Protein AF-A0A9P0LBW7-F1 (afdb_monomer)

Structure (mmCIF, N/CA/C/O backbone):
data_AF-A0A9P0LBW7-F1
#
_entry.id   AF-A0A9P0LBW7-F1
#
loop_
_atom_site.group_PDB
_atom_site.id
_atom_site.type_symbol
_atom_site.label_atom_id
_atom_site.label_alt_id
_atom_site.label_comp_id
_atom_site.label_asym_id
_atom_site.label_entity_id
_atom_site.label_seq_id
_atom_site.pdbx_PDB_ins_code
_atom_site.Cartn_x
_atom_site.Cartn_y
_atom_site.Cartn_z
_atom_site.occupancy
_atom_site.B_iso_or_equiv
_atom_site.auth_seq_id
_atom_site.auth_comp_id
_atom_site.auth_asym_id
_atom_site.auth_atom_id
_atom_site.pdbx_PDB_model_num
ATOM 1 N N . MET A 1 1 ? 25.270 7.767 -50.940 1.00 59.22 1 MET A N 1
ATOM 2 C CA . MET A 1 1 ? 26.263 7.190 -49.997 1.00 59.22 1 MET A CA 1
ATOM 3 C C . MET A 1 1 ? 26.416 7.987 -48.697 1.00 59.22 1 MET A C 1
ATOM 5 O O . MET A 1 1 ? 26.666 7.361 -47.677 1.00 59.22 1 MET A O 1
ATOM 9 N N . VAL A 1 2 ? 26.284 9.322 -48.698 1.00 67.56 2 VAL A N 1
ATOM 10 C CA . VAL A 1 2 ? 26.423 10.158 -47.483 1.00 67.56 2 VAL A CA 1
ATOM 11 C C . VAL A 1 2 ? 25.202 10.044 -46.556 1.00 67.56 2 VAL A C 1
ATOM 13 O O . VAL A 1 2 ? 25.380 9.802 -45.367 1.00 67.56 2 VAL A O 1
ATOM 16 N N . GLU A 1 3 ? 23.985 10.073 -47.113 1.00 75.69 3 GLU A N 1
ATOM 17 C CA . GLU A 1 3 ? 22.714 9.885 -46.386 1.00 75.69 3 GLU A CA 1
ATOM 18 C C . GLU A 1 3 ? 22.714 8.637 -45.490 1.00 75.69 3 GLU A C 1
ATOM 20 O O . GLU A 1 3 ? 22.408 8.694 -44.304 1.00 75.69 3 GLU A O 1
ATOM 25 N N . SER A 1 4 ? 23.148 7.500 -46.041 1.00 78.50 4 SER A N 1
ATOM 26 C CA . SER A 1 4 ? 23.165 6.218 -45.334 1.00 78.50 4 SER A CA 1
ATOM 27 C C . SER A 1 4 ? 24.102 6.233 -44.123 1.00 78.50 4 SER A C 1
ATOM 29 O O . SER A 1 4 ? 23.804 5.605 -43.113 1.00 78.50 4 SER A O 1
ATOM 31 N N . ARG A 1 5 ? 25.218 6.976 -44.183 1.00 84.00 5 ARG A N 1
ATOM 32 C CA . ARG A 1 5 ? 26.140 7.119 -43.043 1.00 84.00 5 ARG A CA 1
ATOM 33 C C . ARG A 1 5 ? 25.539 7.975 -41.932 1.00 84.00 5 ARG A C 1
ATOM 35 O O . ARG A 1 5 ? 25.771 7.678 -40.766 1.00 84.00 5 ARG A O 1
ATOM 42 N N . ILE A 1 6 ? 24.771 9.005 -42.287 1.00 88.38 6 ILE A N 1
ATOM 43 C CA . ILE A 1 6 ? 24.076 9.872 -41.325 1.00 88.38 6 ILE A CA 1
ATOM 44 C C . ILE A 1 6 ? 22.998 9.072 -40.589 1.00 88.38 6 ILE A C 1
ATOM 46 O O . ILE A 1 6 ? 22.937 9.114 -39.363 1.00 88.38 6 ILE A O 1
ATOM 50 N N . VAL A 1 7 ? 22.214 8.274 -41.318 1.00 90.44 7 VAL A N 1
ATOM 51 C CA . VAL A 1 7 ? 21.176 7.417 -40.726 1.00 90.44 7 VAL A CA 1
ATOM 52 C C . VAL A 1 7 ? 21.788 6.389 -39.775 1.00 90.44 7 VAL A C 1
ATOM 54 O O . VAL A 1 7 ? 21.368 6.306 -38.625 1.00 90.44 7 VAL A O 1
ATOM 57 N N . ILE A 1 8 ? 22.829 5.668 -40.204 1.00 92.06 8 ILE A N 1
ATOM 58 C CA . ILE A 1 8 ? 23.507 4.679 -39.350 1.00 92.06 8 ILE A CA 1
ATOM 59 C C . ILE A 1 8 ? 24.085 5.349 -38.101 1.00 92.06 8 ILE A C 1
ATOM 61 O O . ILE A 1 8 ? 23.921 4.835 -36.999 1.00 92.06 8 ILE A O 1
ATOM 65 N N . ARG A 1 9 ? 24.717 6.519 -38.250 1.00 93.44 9 ARG A N 1
ATOM 66 C CA . ARG A 1 9 ? 25.260 7.277 -37.118 1.00 93.44 9 ARG A CA 1
ATOM 67 C C . ARG A 1 9 ? 24.171 7.644 -36.110 1.00 93.44 9 ARG A C 1
ATOM 69 O O . ARG A 1 9 ? 24.380 7.454 -34.918 1.00 93.44 9 ARG A O 1
ATOM 76 N N . ASN A 1 10 ? 23.021 8.122 -36.576 1.00 91.69 10 ASN A N 1
ATOM 77 C CA . ASN A 1 10 ? 21.905 8.486 -35.702 1.00 91.69 10 ASN A CA 1
ATOM 78 C C . ASN A 1 10 ? 21.298 7.260 -35.011 1.00 91.69 10 ASN A C 1
ATOM 80 O O . ASN A 1 10 ? 20.998 7.321 -33.823 1.00 91.69 10 ASN A O 1
ATOM 84 N N . CYS A 1 11 ? 21.176 6.131 -35.713 1.00 92.69 11 CYS A N 1
ATOM 85 C CA . CYS A 1 11 ? 20.739 4.875 -35.106 1.00 92.69 11 CYS A CA 1
ATOM 86 C C . CYS A 1 11 ? 21.696 4.418 -34.002 1.00 92.69 11 CYS A C 1
ATOM 88 O O . CYS A 1 11 ? 21.237 4.032 -32.933 1.00 92.69 11 CYS A O 1
ATOM 90 N N . VAL A 1 12 ? 23.009 4.501 -34.239 1.00 95.44 12 VAL A N 1
ATOM 91 C CA . VAL A 1 12 ? 24.016 4.149 -33.230 1.00 95.44 12 VAL A CA 1
ATOM 92 C C . VAL A 1 12 ? 23.911 5.073 -32.021 1.00 95.44 12 VAL A C 1
ATOM 94 O O . VAL A 1 12 ? 23.857 4.563 -30.913 1.00 95.44 12 VAL A O 1
ATOM 97 N N . ILE A 1 13 ? 23.805 6.392 -32.221 1.00 95.12 13 ILE A N 1
ATOM 98 C CA . ILE A 1 13 ? 23.660 7.364 -31.121 1.00 95.12 13 ILE A CA 1
ATOM 99 C C . ILE A 1 13 ? 22.398 7.080 -30.294 1.00 95.12 13 ILE A C 1
ATOM 101 O O . ILE A 1 13 ? 22.455 7.045 -29.066 1.00 95.12 13 ILE A O 1
ATOM 105 N N . ASN A 1 14 ? 21.266 6.838 -30.954 1.00 93.62 14 ASN A N 1
ATOM 106 C CA . ASN A 1 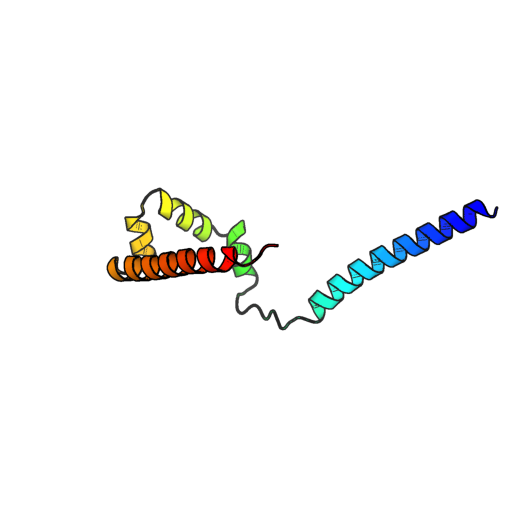14 ? 20.011 6.555 -30.262 1.00 93.62 14 ASN A CA 1
ATOM 107 C C . ASN A 1 14 ? 20.084 5.242 -29.478 1.00 93.62 14 ASN A C 1
ATOM 109 O O . ASN A 1 14 ? 19.686 5.207 -28.320 1.00 93.62 14 ASN A O 1
ATOM 113 N N . LEU A 1 15 ? 20.643 4.186 -30.076 1.00 93.88 15 LEU A N 1
ATOM 114 C CA . LEU A 1 15 ? 20.856 2.914 -29.384 1.00 93.88 15 LEU A CA 1
ATOM 115 C C . LEU A 1 15 ? 21.800 3.078 -28.193 1.00 93.88 15 LEU A C 1
ATOM 117 O O . LEU A 1 15 ? 21.511 2.554 -27.126 1.00 93.88 15 LEU A O 1
ATOM 121 N N . THR A 1 16 ? 22.894 3.830 -28.337 1.00 95.25 16 THR A N 1
ATOM 122 C CA . THR A 1 16 ? 23.808 4.074 -27.216 1.00 95.25 16 THR A CA 1
ATOM 123 C C . THR A 1 16 ? 23.146 4.853 -26.090 1.00 95.25 16 THR A C 1
ATOM 125 O O . THR A 1 16 ? 23.407 4.542 -24.938 1.00 95.25 16 THR A O 1
ATOM 128 N N . ASN A 1 17 ? 22.271 5.815 -26.395 1.00 94.31 17 ASN A N 1
ATOM 129 C CA . ASN A 1 17 ? 21.554 6.569 -25.366 1.00 94.31 17 ASN A CA 1
ATOM 130 C C . ASN A 1 17 ? 20.552 5.685 -24.615 1.00 94.31 17 ASN A C 1
ATOM 132 O O . ASN A 1 17 ? 20.539 5.712 -23.393 1.00 94.31 17 ASN A O 1
ATOM 136 N N . ILE A 1 18 ? 19.783 4.858 -25.335 1.00 95.56 18 ILE A N 1
ATOM 137 C CA . ILE A 1 18 ? 18.843 3.902 -24.725 1.00 95.56 18 ILE A CA 1
ATOM 138 C C . ILE A 1 18 ? 19.593 2.916 -23.820 1.00 95.56 18 ILE A C 1
ATOM 140 O O . ILE A 1 18 ? 19.171 2.644 -22.704 1.00 95.56 18 ILE A O 1
ATOM 144 N N . LEU A 1 19 ? 20.735 2.400 -24.282 1.00 94.19 19 LEU A N 1
ATOM 145 C CA . LEU A 1 19 ? 21.553 1.479 -23.491 1.00 94.19 19 LEU A CA 1
ATOM 146 C C . LEU A 1 19 ? 22.208 2.155 -22.279 1.00 94.19 19 LEU A C 1
ATOM 148 O O . LEU A 1 19 ? 22.422 1.493 -21.270 1.00 94.19 19 LEU A O 1
ATOM 152 N N . LEU A 1 20 ? 22.559 3.440 -22.380 1.00 94.81 20 LEU A N 1
ATOM 153 C CA . LEU A 1 20 ? 23.105 4.206 -21.259 1.00 94.81 20 LEU A CA 1
ATOM 154 C C . LEU A 1 20 ? 22.051 4.455 -20.178 1.00 94.81 20 LEU A C 1
ATOM 156 O O . LEU A 1 20 ? 22.380 4.322 -19.007 1.00 94.81 20 LEU A O 1
ATOM 160 N N . GLU A 1 21 ? 20.816 4.768 -20.570 1.00 93.31 21 GLU A N 1
ATOM 161 C CA . GLU A 1 21 ? 19.690 4.969 -19.649 1.00 93.31 21 GLU A CA 1
ATOM 162 C C . GLU A 1 21 ? 19.367 3.678 -18.881 1.00 93.31 21 GLU A C 1
ATOM 164 O O . GLU A 1 21 ? 19.330 3.682 -17.654 1.00 93.31 21 GLU A O 1
ATOM 169 N N . GLU A 1 22 ? 19.274 2.549 -19.588 1.00 91.56 22 GLU A N 1
ATOM 170 C CA . GLU A 1 22 ? 19.060 1.232 -18.971 1.00 91.56 22 GLU A CA 1
ATOM 171 C C . GLU A 1 22 ? 20.206 0.849 -18.015 1.00 91.56 22 GLU A C 1
ATOM 173 O O . GLU A 1 22 ? 19.991 0.302 -16.934 1.00 91.56 22 GLU A O 1
ATOM 178 N N . LEU A 1 23 ? 21.455 1.141 -18.398 1.00 91.81 23 LEU A N 1
ATOM 179 C CA . LEU A 1 23 ? 22.617 0.842 -17.563 1.00 91.81 23 LEU A CA 1
ATOM 180 C C . LEU A 1 23 ? 22.652 1.710 -16.300 1.00 91.81 23 LEU A C 1
ATOM 182 O O . LEU A 1 23 ? 23.078 1.232 -15.249 1.00 91.81 23 LEU A O 1
ATOM 186 N N . GLU A 1 24 ? 22.230 2.971 -16.392 1.00 90.44 24 GLU A N 1
ATOM 187 C CA . GLU A 1 24 ? 22.143 3.873 -15.245 1.00 90.44 24 GLU A CA 1
ATOM 188 C C . GLU A 1 24 ? 21.112 3.370 -14.227 1.00 90.44 24 GLU A C 1
ATOM 190 O O . GLU A 1 24 ? 21.430 3.309 -13.039 1.00 90.44 24 GLU A O 1
ATOM 195 N N . GLU A 1 25 ? 19.951 2.892 -14.682 1.00 83.81 25 GLU A N 1
ATOM 196 C CA . GLU A 1 25 ? 18.916 2.306 -13.818 1.00 83.81 25 GLU A CA 1
ATOM 197 C C . GLU A 1 25 ? 19.426 1.059 -13.073 1.00 83.81 25 GLU A C 1
ATOM 199 O O . GLU A 1 25 ? 19.348 0.991 -11.843 1.00 83.81 25 GLU A O 1
ATOM 204 N N . VAL A 1 26 ? 20.058 0.116 -13.783 1.00 85.00 26 VAL A N 1
ATOM 205 C CA . VAL A 1 26 ? 20.636 -1.096 -13.169 1.00 85.00 26 VAL A CA 1
ATOM 206 C C . VAL A 1 26 ? 21.733 -0.745 -12.156 1.00 85.00 26 VAL A C 1
ATOM 208 O O . VAL A 1 26 ? 21.800 -1.325 -11.069 1.00 85.00 26 VAL A O 1
ATOM 211 N N . LEU A 1 27 ? 22.594 0.225 -12.475 1.00 84.44 27 LEU A N 1
ATOM 212 C CA . LEU A 1 27 ? 23.652 0.662 -11.562 1.00 84.44 27 LEU A CA 1
ATOM 213 C C . LEU A 1 27 ? 23.095 1.396 -10.337 1.00 84.44 27 LEU A C 1
ATOM 215 O O . LEU A 1 27 ? 23.664 1.263 -9.253 1.00 84.44 27 LEU A O 1
ATOM 219 N N . GLU A 1 28 ? 22.010 2.160 -10.466 1.00 79.06 28 GLU A N 1
ATOM 220 C CA . GLU A 1 28 ? 21.325 2.765 -9.319 1.00 79.06 28 GLU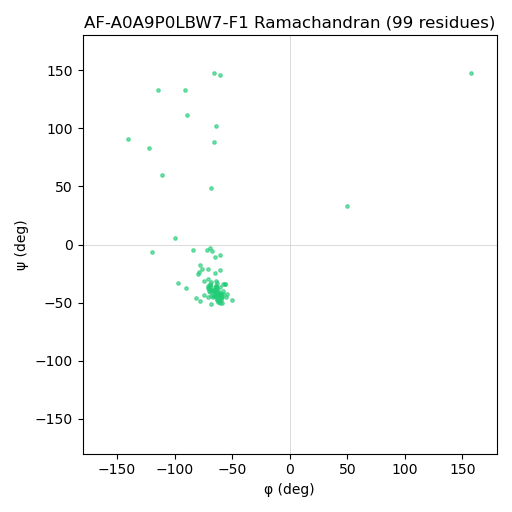 A CA 1
ATOM 221 C C . GLU A 1 28 ? 20.696 1.709 -8.400 1.00 79.06 28 GLU A C 1
ATOM 223 O O . GLU A 1 28 ? 20.797 1.831 -7.170 1.00 79.06 28 GLU A O 1
ATOM 228 N N . GLU A 1 29 ? 20.102 0.660 -8.973 1.00 70.62 29 GLU A N 1
ATOM 229 C CA . GLU A 1 29 ? 19.571 -0.484 -8.226 1.00 70.62 29 GLU A CA 1
ATOM 230 C C . GLU A 1 29 ? 20.673 -1.227 -7.456 1.00 70.62 29 GLU A C 1
ATOM 232 O O . GLU A 1 29 ? 20.510 -1.505 -6.262 1.00 70.62 29 GLU A O 1
ATOM 237 N N . GLU A 1 30 ? 21.822 -1.484 -8.088 1.00 70.00 30 GLU A N 1
ATOM 238 C CA . GLU A 1 30 ? 22.965 -2.142 -7.441 1.00 70.00 30 GLU A CA 1
ATOM 239 C C . G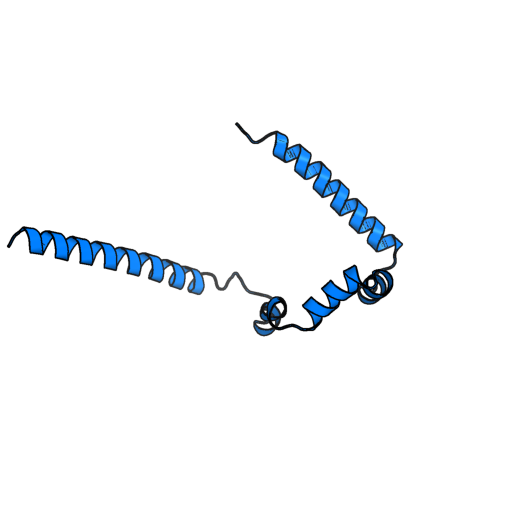LU A 1 30 ? 23.669 -1.252 -6.406 1.00 70.00 30 GLU A C 1
ATOM 241 O O . GLU A 1 30 ? 24.127 -1.735 -5.365 1.00 70.00 30 GLU A O 1
ATOM 246 N N . ARG A 1 31 ? 23.774 0.056 -6.672 1.00 69.06 31 ARG A N 1
ATOM 247 C CA . ARG A 1 31 ? 24.504 1.013 -5.824 1.00 69.06 31 ARG A CA 1
ATOM 248 C C . ARG A 1 31 ? 23.726 1.424 -4.580 1.00 69.06 31 ARG A C 1
ATOM 250 O O . A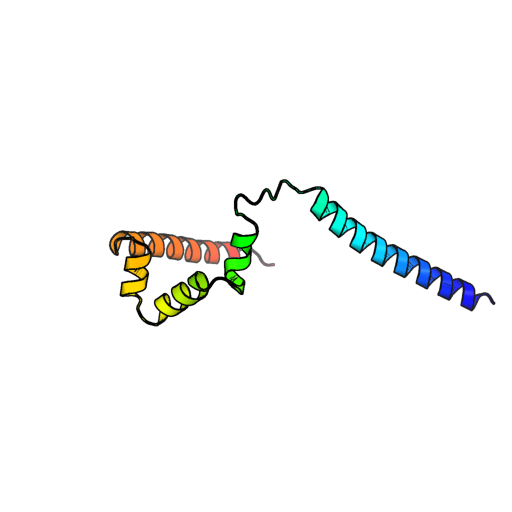RG A 1 31 ? 24.343 1.913 -3.631 1.00 69.06 31 ARG A O 1
ATOM 257 N N . ASN A 1 32 ? 22.409 1.216 -4.543 1.00 58.22 32 ASN A N 1
ATOM 258 C CA . ASN A 1 32 ? 21.578 1.545 -3.387 1.00 58.22 32 ASN A CA 1
ATOM 259 C C . ASN A 1 32 ? 21.008 0.313 -2.646 1.00 58.22 32 ASN A C 1
ATOM 261 O O . ASN A 1 32 ? 19.795 0.229 -2.423 1.00 58.22 32 ASN A O 1
ATOM 265 N N . PRO A 1 33 ? 21.859 -0.596 -2.122 1.00 55.94 33 PRO A N 1
ATOM 266 C CA . PRO A 1 33 ? 21.418 -1.645 -1.202 1.00 55.94 33 PRO A CA 1
ATOM 267 C C . PRO A 1 33 ? 20.994 -1.066 0.166 1.00 55.94 33 PRO A C 1
ATOM 269 O O . PRO A 1 33 ? 20.563 -1.796 1.063 1.00 55.94 33 PRO A O 1
ATOM 272 N N . GLU A 1 34 ? 21.133 0.254 0.354 1.00 53.12 34 GLU A N 1
ATOM 273 C CA . GLU A 1 34 ? 20.708 1.020 1.526 1.00 53.12 34 GLU A CA 1
ATOM 274 C C . GLU A 1 34 ? 19.230 1.437 1.506 1.00 53.12 34 GLU A C 1
ATOM 276 O O . GLU A 1 34 ? 18.706 1.798 2.563 1.00 53.12 34 GLU A O 1
ATOM 281 N N . LYS A 1 35 ? 18.477 1.167 0.425 1.00 51.28 35 LYS A N 1
ATOM 282 C CA . LYS A 1 35 ? 17.047 0.797 0.546 1.00 51.28 35 LYS A CA 1
ATOM 283 C C . LYS A 1 35 ? 16.927 -0.579 1.210 1.00 51.28 35 LYS A C 1
ATOM 285 O O . LYS A 1 35 ? 16.244 -1.470 0.720 1.00 51.28 35 LYS A O 1
ATOM 290 N N . ARG A 1 36 ? 17.631 -0.768 2.324 1.00 51.22 36 ARG A N 1
ATOM 291 C CA . ARG A 1 36 ? 17.760 -2.000 3.084 1.00 51.22 36 ARG A CA 1
ATOM 292 C C . ARG A 1 36 ? 16.378 -2.296 3.646 1.00 51.22 36 ARG A C 1
ATOM 294 O O . ARG A 1 36 ? 15.988 -1.796 4.702 1.00 51.22 36 ARG A O 1
ATOM 301 N N . VAL A 1 37 ? 15.583 -3.007 2.856 1.00 59.88 37 VAL A N 1
ATOM 302 C CA . VAL A 1 37 ? 14.201 -3.320 3.168 1.00 59.88 37 VAL A CA 1
ATOM 303 C C . VAL A 1 37 ? 14.253 -4.196 4.416 1.00 59.88 37 VAL A C 1
ATOM 305 O O . VAL A 1 37 ? 14.548 -5.383 4.356 1.00 59.88 37 VAL A O 1
ATOM 308 N N . TRP A 1 38 ? 13.966 -3.618 5.585 1.00 63.09 38 TRP A N 1
ATOM 309 C CA . TRP A 1 38 ? 13.773 -4.388 6.823 1.00 63.09 38 TRP A CA 1
ATOM 310 C C . TRP A 1 38 ? 12.601 -5.381 6.696 1.00 63.09 38 TRP A C 1
ATOM 312 O O . TRP A 1 38 ? 12.384 -6.229 7.560 1.00 63.09 38 TRP A O 1
ATOM 322 N N . CYS A 1 39 ? 11.831 -5.282 5.609 1.00 65.31 39 CYS A N 1
ATOM 323 C CA . CYS A 1 39 ? 10.829 -6.249 5.200 1.00 65.31 39 CYS A CA 1
ATOM 324 C C . CYS A 1 39 ? 11.430 -7.305 4.265 1.00 65.31 39 CYS A C 1
ATOM 326 O O . CYS A 1 39 ? 12.086 -7.004 3.276 1.00 65.31 39 CYS A O 1
ATOM 328 N N . ARG A 1 40 ? 11.123 -8.569 4.552 1.00 77.62 40 ARG A N 1
ATOM 329 C CA . ARG A 1 40 ? 11.456 -9.705 3.687 1.00 77.62 40 ARG A CA 1
ATOM 330 C C . ARG A 1 40 ? 10.789 -9.539 2.317 1.00 77.62 40 ARG A C 1
ATOM 332 O O . ARG A 1 40 ? 9.648 -9.089 2.254 1.00 77.62 40 ARG A O 1
ATOM 339 N N . GLU A 1 41 ? 11.436 -9.989 1.246 1.00 75.31 41 GLU A N 1
ATOM 340 C CA . GLU A 1 41 ? 10.919 -9.876 -0.131 1.00 75.31 41 GLU A CA 1
ATOM 341 C C . GLU A 1 41 ? 9.535 -10.507 -0.336 1.00 75.31 41 GLU A C 1
ATOM 343 O O . GLU A 1 41 ? 8.714 -10.013 -1.096 1.00 75.31 41 GLU A O 1
ATOM 348 N N . TRP A 1 42 ? 9.210 -11.601 0.355 1.00 77.25 42 TRP A N 1
ATOM 349 C CA . TRP A 1 42 ? 7.864 -12.177 0.251 1.00 77.25 42 TRP A CA 1
ATOM 350 C C . TRP A 1 42 ? 6.795 -11.311 0.928 1.00 77.25 42 TRP A C 1
ATOM 352 O O . TRP A 1 42 ? 5.618 -11.405 0.590 1.00 77.25 42 TRP A O 1
ATOM 362 N N . LEU A 1 43 ? 7.199 -10.446 1.861 1.00 75.62 43 LEU A N 1
ATOM 363 C CA . LEU A 1 43 ? 6.314 -9.533 2.570 1.00 75.62 43 LEU A CA 1
ATOM 364 C C . LEU A 1 43 ? 5.975 -8.298 1.724 1.00 75.62 43 LEU A C 1
ATOM 366 O O . LEU A 1 43 ? 4.911 -7.718 1.927 1.00 75.62 43 LEU A O 1
ATOM 370 N N . THR A 1 44 ? 6.824 -7.907 0.768 1.00 74.69 44 THR A N 1
ATOM 371 C CA . THR A 1 44 ? 6.505 -6.828 -0.186 1.00 74.69 44 THR A CA 1
ATOM 372 C C . THR A 1 44 ? 5.430 -7.263 -1.183 1.00 74.69 44 THR A C 1
ATOM 374 O O . THR A 1 44 ? 4.584 -6.461 -1.563 1.00 74.69 44 THR A O 1
ATOM 377 N N . ARG A 1 45 ? 5.352 -8.562 -1.505 1.00 79.38 45 ARG A N 1
ATOM 378 C CA . ARG A 1 45 ? 4.304 -9.141 -2.369 1.00 79.38 45 ARG A CA 1
ATOM 379 C C . ARG A 1 45 ? 2.911 -9.209 -1.725 1.00 79.38 45 ARG A C 1
ATOM 381 O O . ARG A 1 45 ? 1.955 -9.593 -2.390 1.00 79.38 45 ARG A O 1
ATOM 388 N N . ARG A 1 46 ? 2.747 -8.845 -0.446 1.00 81.62 46 ARG A N 1
ATOM 389 C CA . ARG A 1 46 ? 1.467 -8.982 0.283 1.00 81.62 46 ARG A CA 1
ATOM 390 C C . ARG A 1 46 ? 0.333 -8.109 -0.258 1.00 81.62 46 ARG A C 1
ATOM 392 O O . ARG A 1 46 ? -0.824 -8.421 -0.007 1.00 81.62 46 ARG A O 1
ATOM 399 N N . GLU A 1 47 ? 0.639 -7.006 -0.935 1.00 76.00 47 GLU A N 1
ATOM 400 C CA . GLU A 1 47 ? -0.403 -6.159 -1.527 1.00 76.00 47 GLU A CA 1
ATOM 401 C C . GLU A 1 47 ? -1.015 -6.785 -2.780 1.00 76.00 47 GLU A C 1
ATOM 403 O O . GLU A 1 47 ? -2.202 -6.594 -3.019 1.00 76.00 47 GLU A O 1
ATOM 408 N N . SER A 1 48 ? -0.237 -7.556 -3.546 1.00 77.44 48 SER A N 1
ATOM 409 C CA . SER A 1 48 ? -0.701 -8.212 -4.773 1.00 77.44 48 SER A CA 1
ATOM 410 C C . SER A 1 48 ? -1.120 -9.669 -4.562 1.00 77.44 48 SER A C 1
ATOM 412 O O . SER A 1 48 ? -2.037 -10.143 -5.223 1.00 77.44 48 SER A O 1
ATOM 414 N N . GLN A 1 49 ? -0.462 -10.387 -3.647 1.00 76.25 49 GLN A N 1
ATOM 415 C CA . GLN A 1 49 ? -0.649 -11.829 -3.423 1.00 76.25 49 GLN A CA 1
ATOM 416 C C . GLN A 1 49 ? -1.129 -12.173 -2.004 1.00 76.25 49 GLN A C 1
ATOM 418 O O . GLN A 1 49 ? -1.387 -13.336 -1.699 1.00 76.25 49 GLN A O 1
ATOM 423 N N . GLY A 1 50 ? -1.209 -11.195 -1.099 1.00 76.00 50 GLY A N 1
ATOM 424 C CA . GLY A 1 50 ? -1.554 -11.440 0.298 1.00 76.00 50 GLY A CA 1
ATOM 425 C C . GLY A 1 50 ? -3.056 -11.374 0.543 1.00 76.00 50 GLY A C 1
ATOM 426 O O . GLY A 1 50 ? -3.637 -10.292 0.555 1.00 76.00 50 GLY A O 1
ATOM 427 N N . ALA A 1 51 ? -3.660 -12.522 0.854 1.00 72.88 51 ALA A N 1
ATOM 428 C CA . ALA A 1 51 ? -5.073 -12.620 1.232 1.00 72.88 51 ALA A CA 1
ATOM 429 C C . ALA A 1 51 ? -5.441 -11.725 2.430 1.00 72.88 51 ALA A C 1
ATOM 431 O O . ALA A 1 51 ? -6.531 -11.165 2.484 1.00 72.88 51 ALA A O 1
ATOM 432 N N . SER A 1 52 ? -4.512 -11.543 3.374 1.00 78.06 52 SER A N 1
ATOM 433 C CA . SER A 1 52 ? -4.718 -10.689 4.543 1.00 78.06 52 SER A CA 1
ATOM 434 C C . SER A 1 52 ? -4.935 -9.223 4.173 1.00 78.06 52 SER A C 1
ATOM 436 O O . SER A 1 52 ? -5.774 -8.574 4.781 1.00 78.06 52 SER A O 1
ATOM 438 N N . THR A 1 53 ? -4.236 -8.682 3.175 1.00 79.00 53 THR A N 1
ATOM 439 C CA . THR A 1 53 ? -4.384 -7.264 2.811 1.00 79.00 53 THR A CA 1
ATOM 440 C C . THR A 1 53 ? -5.767 -6.988 2.226 1.00 79.00 53 THR A C 1
ATOM 442 O O . THR A 1 53 ? -6.380 -5.969 2.548 1.00 79.00 53 THR A O 1
ATOM 445 N N . THR A 1 54 ? -6.270 -7.909 1.404 1.00 82.69 54 THR A N 1
ATOM 446 C CA . THR A 1 54 ? -7.608 -7.838 0.810 1.00 82.69 54 THR A CA 1
ATOM 447 C C . THR A 1 54 ? -8.688 -8.006 1.874 1.00 82.69 54 THR A C 1
ATOM 449 O O . THR A 1 54 ? -9.521 -7.118 2.026 1.00 82.69 54 THR A O 1
ATOM 452 N N . LEU A 1 55 ? -8.591 -9.053 2.700 1.00 84.81 55 LEU A N 1
ATOM 453 C CA . LEU A 1 55 ? -9.559 -9.336 3.762 1.00 84.81 55 LEU A CA 1
ATOM 454 C C . LEU A 1 55 ? -9.684 -8.172 4.754 1.00 84.81 55 LEU A C 1
ATOM 456 O O . LEU A 1 55 ? -10.780 -7.783 5.133 1.00 84.81 55 LEU A O 1
ATOM 460 N N . ILE A 1 56 ? -8.560 -7.571 5.153 1.00 84.38 56 ILE A N 1
ATOM 461 C CA . ILE A 1 56 ? -8.546 -6.426 6.073 1.00 84.38 56 ILE A CA 1
ATOM 462 C C . ILE A 1 56 ? -9.234 -5.200 5.452 1.00 84.38 56 ILE A C 1
ATOM 464 O O . ILE A 1 56 ? -9.891 -4.435 6.162 1.00 84.38 56 ILE A O 1
ATOM 468 N N . ARG A 1 57 ? -9.090 -4.995 4.135 1.00 84.69 57 ARG A N 1
ATOM 469 C CA . ARG A 1 57 ? -9.760 -3.905 3.411 1.00 84.69 57 ARG A CA 1
ATOM 470 C C . ARG A 1 57 ? -11.257 -4.156 3.293 1.00 84.69 57 ARG A C 1
ATOM 472 O O . ARG A 1 57 ? -12.014 -3.233 3.564 1.00 84.69 57 ARG A O 1
ATOM 479 N N . GLU A 1 58 ? -11.667 -5.367 2.937 1.00 88.50 58 GLU A N 1
ATOM 480 C CA . GLU A 1 58 ? -13.080 -5.767 2.862 1.00 88.50 58 GLU A CA 1
ATOM 481 C C . GLU A 1 58 ? -13.756 -5.617 4.229 1.00 88.50 58 GLU A C 1
ATOM 483 O O . GLU A 1 58 ? -14.763 -4.919 4.351 1.00 88.50 58 GLU A O 1
ATOM 488 N N . LEU A 1 59 ? -13.111 -6.115 5.289 1.00 87.69 59 LEU A N 1
ATOM 489 C CA . LEU A 1 59 ? -13.603 -6.022 6.664 1.00 87.69 59 LEU A CA 1
ATOM 490 C C . LEU A 1 59 ? -13.823 -4.573 7.117 1.00 87.69 59 LEU A C 1
ATOM 492 O O . LEU A 1 59 ? -14.763 -4.291 7.851 1.00 87.69 59 LEU A O 1
ATOM 496 N N . ARG A 1 60 ? -12.996 -3.624 6.657 1.00 84.81 60 ARG A N 1
ATOM 497 C CA . ARG A 1 60 ? -13.182 -2.196 6.962 1.00 84.81 60 ARG A CA 1
ATOM 498 C C . ARG A 1 60 ? -14.528 -1.663 6.459 1.00 84.81 60 ARG A C 1
ATOM 500 O O . ARG A 1 60 ? -15.090 -0.778 7.106 1.00 84.81 60 ARG A O 1
ATOM 507 N N . PHE A 1 61 ? -14.996 -2.137 5.306 1.00 86.50 61 PHE A N 1
ATOM 508 C CA . PHE A 1 61 ? -16.242 -1.681 4.688 1.00 86.50 61 PHE A CA 1
ATOM 509 C C . PHE A 1 61 ? -17.449 -2.506 5.138 1.00 86.50 61 PHE A C 1
ATOM 511 O O . PHE A 1 61 ? -18.516 -1.932 5.340 1.00 86.50 61 PHE A O 1
ATOM 518 N N . GLU A 1 62 ? -17.278 -3.816 5.318 1.00 92.38 62 GLU A N 1
ATOM 519 C CA . GLU A 1 62 ? -18.363 -4.733 5.680 1.00 92.38 62 GLU A CA 1
ATOM 520 C C . GLU A 1 62 ? -18.672 -4.732 7.184 1.00 92.38 62 GLU A C 1
ATOM 522 O O . GLU A 1 62 ? -19.837 -4.622 7.565 1.00 92.38 62 GLU A O 1
ATOM 527 N N . ASP A 1 63 ? -17.650 -4.790 8.049 1.00 89.00 63 ASP A N 1
ATOM 528 C CA . ASP A 1 63 ? -17.817 -4.747 9.507 1.00 89.00 63 ASP A CA 1
ATOM 529 C C . ASP A 1 63 ? -16.723 -3.902 10.199 1.00 89.00 63 ASP A C 1
ATOM 531 O O . ASP A 1 63 ? -15.685 -4.399 10.661 1.00 89.00 63 ASP A O 1
ATOM 535 N N . PRO A 1 64 ? -16.982 -2.594 10.382 1.00 84.50 64 PRO A N 1
ATOM 536 C CA . PRO A 1 64 ? -16.060 -1.693 11.066 1.00 84.50 64 PRO A CA 1
ATOM 537 C C . PRO A 1 64 ? -15.772 -2.080 12.526 1.00 84.50 64 PRO A C 1
ATOM 539 O O . PRO A 1 64 ? -14.774 -1.629 13.096 1.00 84.50 64 PRO A O 1
ATOM 542 N N . LYS A 1 65 ? -16.645 -2.852 13.187 1.00 83.69 65 LYS A N 1
ATOM 543 C CA . LYS A 1 65 ? -16.473 -3.254 14.590 1.00 83.69 65 LYS A CA 1
ATOM 544 C C . LYS A 1 65 ? -15.465 -4.393 14.703 1.00 83.69 65 LYS A C 1
ATOM 546 O O . LYS A 1 65 ? -14.535 -4.271 15.503 1.00 83.69 65 LYS A O 1
ATOM 551 N N . GLU A 1 66 ? -15.610 -5.427 13.884 1.00 83.31 66 GLU A N 1
ATOM 552 C CA . GLU A 1 66 ? -14.629 -6.512 13.743 1.00 83.31 66 GLU A CA 1
ATOM 553 C C . GLU A 1 66 ? -13.266 -5.970 13.290 1.00 83.31 66 GLU A C 1
ATOM 555 O O . GLU A 1 66 ? -12.242 -6.277 13.903 1.00 83.31 66 GLU A O 1
ATOM 560 N N . TYR A 1 67 ? -13.249 -5.059 12.310 1.00 84.50 67 TYR A N 1
ATOM 561 C CA . TYR A 1 67 ? -12.023 -4.392 11.858 1.00 84.50 67 TYR A CA 1
ATOM 562 C C . TYR A 1 67 ? -11.273 -3.693 13.008 1.00 84.50 67 TYR A C 1
ATOM 564 O O . TYR A 1 67 ? -10.060 -3.859 13.168 1.00 84.50 67 TYR A O 1
ATOM 572 N N . ARG A 1 68 ? -11.990 -2.953 13.868 1.00 80.69 68 ARG A N 1
ATOM 573 C CA . ARG A 1 68 ? -11.405 -2.318 15.066 1.00 80.69 68 ARG A CA 1
ATOM 574 C C . ARG A 1 68 ? -10.876 -3.343 16.071 1.00 80.69 68 ARG A C 1
ATOM 576 O O . ARG A 1 68 ? -9.803 -3.136 16.639 1.00 80.69 68 ARG A O 1
ATOM 583 N N . MET A 1 69 ? -11.598 -4.445 16.272 1.00 82.31 69 MET A N 1
ATOM 584 C CA . MET A 1 69 ? -11.183 -5.518 17.180 1.00 82.31 69 MET A CA 1
ATOM 585 C C . MET A 1 69 ? -9.907 -6.210 16.689 1.00 82.31 69 MET A C 1
ATOM 587 O O . MET A 1 69 ? -8.992 -6.461 17.477 1.00 82.31 69 MET A O 1
ATOM 591 N N . MET A 1 70 ? -9.799 -6.439 15.380 1.00 82.19 70 MET A N 1
ATOM 592 C CA . MET A 1 70 ? -8.618 -7.020 14.745 1.00 82.19 70 MET A CA 1
ATOM 593 C C . MET A 1 70 ? -7.376 -6.128 14.885 1.00 82.19 70 MET A C 1
ATOM 595 O O . MET A 1 70 ? -6.281 -6.640 15.116 1.00 82.19 70 MET A O 1
ATOM 599 N N . LEU A 1 71 ? -7.534 -4.801 14.834 1.00 82.31 71 LEU A N 1
ATOM 600 C CA . LEU A 1 71 ? -6.447 -3.853 15.120 1.00 82.31 71 LEU A CA 1
ATOM 601 C C . LEU A 1 71 ? -5.996 -3.871 16.594 1.00 82.31 71 LEU A C 1
ATOM 603 O O . LEU A 1 71 ? -5.022 -3.200 16.936 1.00 82.31 71 LEU A O 1
ATOM 607 N N . ARG A 1 72 ? -6.683 -4.629 17.467 1.00 83.00 72 ARG A N 1
ATOM 608 C CA . ARG A 1 72 ? -6.435 -4.723 18.918 1.00 83.00 72 ARG A CA 1
ATOM 609 C C . ARG A 1 72 ? -6.338 -3.351 19.587 1.00 83.00 72 ARG A C 1
ATOM 611 O O . ARG A 1 72 ? -5.587 -3.164 20.544 1.00 83.00 72 ARG A O 1
ATOM 618 N N . MET A 1 73 ? -7.094 -2.385 19.073 1.00 76.12 73 MET A N 1
ATOM 619 C CA . MET A 1 73 ? -7.076 -1.009 19.543 1.00 76.12 73 MET A CA 1
ATOM 620 C C . MET A 1 73 ? -8.426 -0.664 20.164 1.00 76.12 73 MET A C 1
ATOM 622 O O . MET A 1 73 ? -9.477 -0.961 19.601 1.00 76.12 73 MET A O 1
ATOM 626 N N . THR A 1 74 ? -8.404 -0.049 21.347 1.00 78.56 74 THR A N 1
ATOM 627 C CA . THR 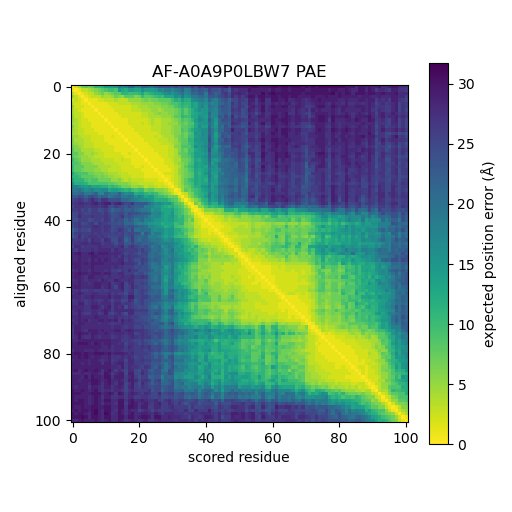A 1 74 ? -9.622 0.464 21.982 1.00 78.56 74 THR A CA 1
ATOM 628 C C . THR A 1 74 ? -10.203 1.607 21.148 1.00 78.56 74 THR A C 1
ATOM 630 O O . THR A 1 74 ? -9.454 2.359 20.520 1.00 78.56 74 THR A O 1
ATOM 633 N N . ALA A 1 75 ? -11.533 1.746 21.144 1.00 75.94 75 ALA A N 1
ATOM 634 C CA . ALA A 1 75 ? -12.232 2.754 20.339 1.00 75.94 75 ALA A CA 1
ATOM 635 C C . ALA A 1 75 ? -11.700 4.174 20.603 1.00 75.94 75 ALA A C 1
ATOM 637 O O . ALA A 1 75 ? -11.373 4.897 19.670 1.00 75.94 75 ALA A O 1
ATOM 638 N N . GLU A 1 76 ? -11.460 4.503 21.873 1.00 80.81 76 GLU A N 1
ATOM 639 C CA . GLU A 1 76 ? -10.903 5.792 22.300 1.00 80.81 76 GLU A CA 1
ATOM 640 C C . GLU A 1 76 ? -9.536 6.099 21.673 1.00 80.81 76 GLU A C 1
ATOM 642 O O . GLU A 1 76 ? -9.274 7.226 21.257 1.00 80.81 76 GLU A O 1
ATOM 647 N N . LYS A 1 77 ? -8.656 5.094 21.562 1.00 81.94 77 LYS A N 1
ATOM 648 C CA . LYS A 1 77 ? -7.342 5.273 20.931 1.00 81.94 77 LYS A CA 1
ATOM 649 C C . LYS A 1 77 ? -7.474 5.466 19.425 1.00 81.94 77 LYS A C 1
ATOM 651 O O . LYS A 1 77 ? -6.743 6.273 18.861 1.00 81.94 77 LYS A O 1
ATOM 656 N N . PHE A 1 78 ? -8.401 4.754 18.784 1.00 81.94 78 PHE A N 1
ATOM 657 C CA . PHE A 1 78 ? -8.675 4.937 17.360 1.00 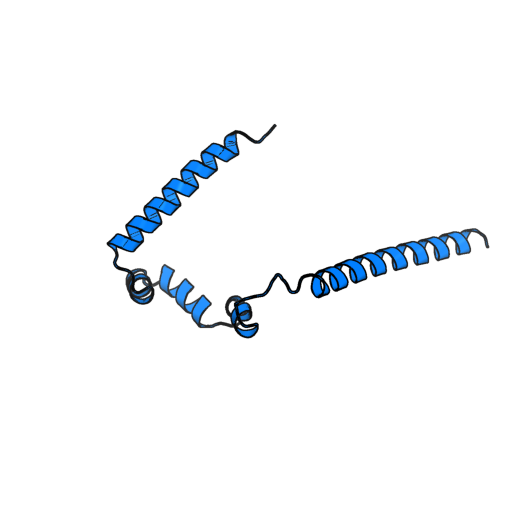81.94 78 PHE A CA 1
ATOM 658 C C . PHE A 1 78 ? -9.147 6.360 17.064 1.00 81.94 78 PHE A C 1
ATOM 660 O O . PHE A 1 78 ? -8.570 7.018 16.200 1.00 81.94 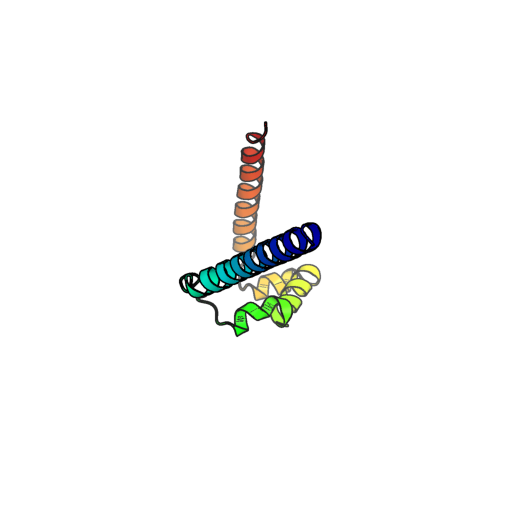78 PHE A O 1
ATOM 667 N N . ASP A 1 79 ? -10.135 6.848 17.813 1.00 84.06 79 ASP A N 1
ATOM 668 C CA . ASP A 1 79 ? -10.698 8.187 17.620 1.00 84.06 79 ASP A CA 1
ATOM 669 C C . ASP A 1 79 ? -9.660 9.278 17.904 1.00 84.06 79 ASP A C 1
ATOM 671 O O . ASP A 1 79 ? -9.566 10.258 17.161 1.00 84.06 79 ASP A O 1
ATOM 675 N N . TYR A 1 80 ? -8.806 9.070 18.911 1.00 89.19 80 TYR A N 1
ATOM 676 C CA . TYR A 1 80 ? -7.669 9.945 19.187 1.00 89.19 80 TYR A CA 1
ATOM 677 C C . TYR A 1 80 ? -6.704 10.041 17.993 1.00 89.19 80 TYR A C 1
ATOM 679 O O . TYR A 1 80 ? -6.379 11.142 17.543 1.00 89.19 80 TYR A O 1
ATOM 687 N N . PHE A 1 81 ? -6.275 8.905 17.433 1.00 87.56 81 PHE A N 1
ATOM 688 C CA . PHE A 1 81 ? -5.391 8.902 16.262 1.00 87.56 81 PHE A CA 1
ATOM 689 C C . PHE A 1 81 ? -6.069 9.475 15.017 1.00 87.56 81 PHE A C 1
ATOM 691 O O . PHE A 1 81 ? -5.438 10.220 14.265 1.00 87.56 81 PHE A O 1
ATOM 698 N N . LEU A 1 82 ? -7.350 9.169 14.805 1.00 87.12 82 LEU A N 1
ATOM 699 C CA . LEU A 1 82 ? -8.119 9.709 13.691 1.00 87.12 82 LEU A CA 1
ATOM 700 C C . LEU A 1 82 ? -8.209 11.240 13.778 1.00 87.12 82 LEU A C 1
ATOM 702 O O . LEU A 1 82 ? -7.976 11.922 12.780 1.00 87.12 82 LEU A O 1
ATOM 706 N N . GLY A 1 83 ? -8.457 11.780 14.974 1.00 91.06 83 GLY A N 1
ATOM 707 C CA . GLY A 1 83 ? -8.456 13.220 15.230 1.00 91.06 83 GLY A CA 1
ATOM 708 C C . GLY A 1 83 ? -7.108 13.876 14.926 1.00 91.06 83 GLY A C 1
ATOM 709 O O . GLY A 1 83 ? -7.071 14.915 14.267 1.00 91.06 83 GLY A O 1
ATOM 710 N N . LEU A 1 84 ? -5.995 13.246 15.321 1.00 92.62 84 LEU A N 1
ATOM 711 C CA . LEU A 1 84 ? -4.646 13.735 15.002 1.00 92.62 84 LEU A CA 1
ATOM 712 C C . LEU A 1 84 ? -4.377 13.766 13.493 1.00 92.62 84 LEU A C 1
ATOM 714 O O . LEU A 1 84 ? -3.818 14.741 12.990 1.00 92.62 84 LEU A O 1
ATOM 718 N N . ILE A 1 85 ? -4.789 12.726 12.763 1.00 90.38 85 ILE A N 1
ATOM 719 C CA . ILE A 1 85 ? -4.599 12.644 11.308 1.00 90.38 85 ILE A CA 1
ATOM 720 C C . ILE A 1 85 ? -5.442 13.703 10.593 1.00 90.38 85 ILE A C 1
ATOM 722 O O . ILE A 1 85 ? -4.933 14.377 9.700 1.00 90.38 85 ILE A O 1
ATOM 726 N N . ILE A 1 86 ? -6.703 13.890 10.994 1.00 90.62 86 ILE A N 1
ATOM 727 C CA . IL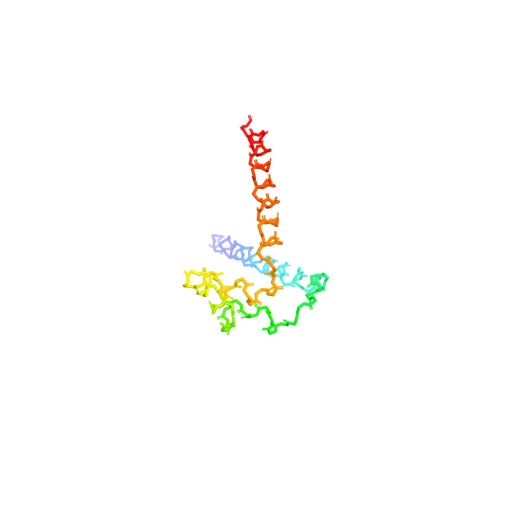E A 1 86 ? -7.588 14.910 10.409 1.00 90.62 86 ILE A CA 1
ATOM 728 C C . ILE A 1 86 ? -7.053 16.316 10.697 1.00 90.62 86 ILE A C 1
ATOM 730 O O . ILE A 1 86 ? -7.005 17.158 9.797 1.00 90.62 86 ILE A O 1
ATOM 734 N N . LEU A 1 87 ? -6.601 16.574 11.926 1.00 90.75 87 LEU A N 1
ATOM 735 C CA . LEU A 1 87 ? -5.976 17.845 12.288 1.00 90.75 87 LEU A CA 1
ATOM 736 C C . LEU A 1 87 ? -4.7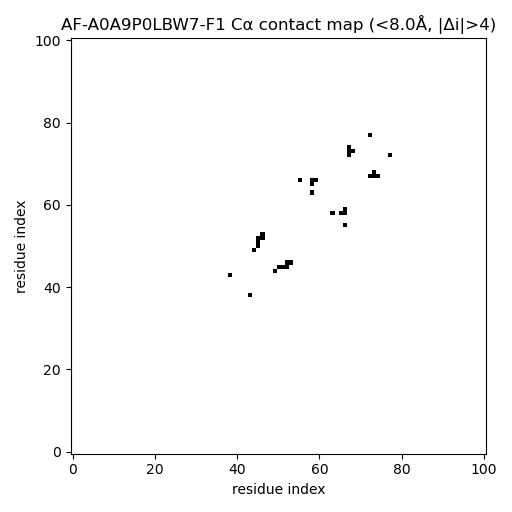19 18.101 11.445 1.00 90.75 87 LEU A C 1
ATOM 738 O O . LEU A 1 87 ? -4.531 19.192 10.915 1.00 90.75 87 LEU A O 1
ATOM 742 N N . TRP A 1 88 ? -3.873 17.090 11.260 1.00 90.31 88 TRP A N 1
ATOM 743 C CA . TRP A 1 88 ? -2.682 17.227 10.428 1.00 90.31 88 TRP A CA 1
ATOM 744 C C . TRP A 1 88 ? -3.027 17.467 8.951 1.00 90.31 88 TRP A C 1
ATOM 746 O O . TRP A 1 88 ? -2.469 18.379 8.344 1.00 90.31 88 TRP A O 1
ATOM 756 N N . ALA A 1 89 ? -3.984 16.719 8.396 1.00 84.38 89 ALA A N 1
ATOM 757 C CA . ALA A 1 89 ? -4.420 16.845 7.005 1.00 84.38 89 ALA A CA 1
ATOM 758 C C . ALA A 1 89 ? -5.064 18.213 6.703 1.00 84.38 89 ALA A C 1
ATOM 760 O O . ALA A 1 89 ? -4.856 18.796 5.637 1.00 84.38 89 ALA A O 1
ATOM 761 N N . THR A 1 90 ? -5.828 18.759 7.651 1.00 81.31 90 THR A N 1
ATOM 762 C CA . THR A 1 90 ? -6.428 20.098 7.526 1.00 81.31 90 THR A CA 1
ATOM 763 C C . THR A 1 90 ? -5.367 21.200 7.598 1.00 81.31 90 THR A C 1
ATOM 765 O O . THR A 1 90 ? -5.389 22.130 6.788 1.00 81.31 90 THR A O 1
ATOM 768 N N . LEU A 1 91 ? -4.377 21.060 8.485 1.00 77.38 91 LEU A N 1
ATOM 769 C CA . LEU A 1 91 ? -3.246 21.987 8.592 1.00 77.38 91 LEU A CA 1
ATOM 770 C C . LEU A 1 91 ? -2.293 21.909 7.387 1.00 77.38 91 LEU A C 1
ATOM 772 O O . LEU A 1 91 ? -1.739 22.930 6.975 1.00 77.38 91 LEU A O 1
ATOM 776 N N . SER A 1 92 ? -2.097 20.729 6.793 1.00 72.62 92 SER A N 1
ATOM 777 C CA . SER A 1 92 ? -1.269 20.573 5.591 1.00 72.62 92 SER A CA 1
ATOM 778 C C . SER A 1 92 ? -1.927 21.184 4.354 1.00 72.62 92 SER A C 1
ATOM 780 O O . SER A 1 92 ? -1.232 21.811 3.554 1.00 72.62 92 SER A O 1
ATOM 782 N N . ASN A 1 93 ? -3.255 21.084 4.230 1.00 60.66 93 ASN A N 1
ATOM 783 C CA . ASN A 1 93 ? -4.002 21.732 3.147 1.00 60.66 93 ASN A CA 1
ATOM 784 C C . ASN A 1 93 ? -3.902 23.266 3.219 1.00 60.66 93 ASN A C 1
ATOM 786 O O . ASN A 1 93 ? -3.722 23.917 2.194 1.00 60.66 93 ASN A O 1
ATOM 790 N N . GLN A 1 94 ? -3.902 23.856 4.422 1.00 56.53 94 GLN A N 1
ATOM 791 C CA . GLN A 1 94 ? -3.648 25.296 4.584 1.00 56.53 94 GLN A CA 1
ATOM 792 C C . GLN A 1 94 ? -2.233 25.723 4.157 1.00 56.53 94 GLN A C 1
ATOM 794 O O . GLN A 1 94 ? -2.048 26.849 3.695 1.00 56.53 94 GLN A O 1
ATOM 799 N N . LYS A 1 95 ? -1.224 24.852 4.296 1.00 53.12 95 LYS A N 1
ATOM 800 C CA . LYS A 1 95 ? 0.160 25.154 3.888 1.00 53.12 95 LYS A CA 1
ATOM 801 C C . LYS A 1 95 ? 0.391 25.033 2.378 1.00 53.12 95 LYS A C 1
ATOM 803 O O . LYS A 1 95 ? 1.305 25.679 1.871 1.00 53.12 95 LYS A O 1
ATOM 808 N N . GLN A 1 96 ? -0.425 24.260 1.655 1.00 48.75 96 GLN A N 1
ATOM 809 C CA . GLN A 1 96 ? -0.359 24.181 0.190 1.00 48.75 96 GLN A CA 1
ATOM 810 C C . GLN A 1 96 ? -0.980 25.396 -0.518 1.00 48.75 96 GLN A C 1
ATOM 812 O O . GLN A 1 96 ? -0.558 25.708 -1.626 1.00 48.75 96 GLN A O 1
ATOM 817 N N . CYS A 1 97 ? -1.865 26.159 0.136 1.00 48.00 97 CYS A N 1
ATOM 818 C CA . CYS A 1 97 ? -2.419 27.401 -0.426 1.00 48.00 97 CYS A CA 1
ATOM 819 C C . CYS A 1 97 ? -1.387 28.531 -0.637 1.00 48.00 97 CYS A C 1
ATOM 821 O O . CYS A 1 97 ? -1.704 29.514 -1.295 1.00 48.00 97 CYS A O 1
ATOM 823 N N . TRP A 1 98 ? -0.160 28.407 -0.112 1.00 41.03 98 TRP A N 1
ATOM 824 C CA . TRP A 1 98 ? 0.919 29.397 -0.286 1.00 41.03 98 TRP A CA 1
ATOM 825 C C . TRP A 1 98 ? 1.940 29.015 -1.366 1.00 41.03 98 TRP A C 1
ATOM 827 O O . TRP A 1 98 ? 2.957 29.689 -1.519 1.00 41.03 98 TRP A O 1
ATOM 837 N N . LYS A 1 99 ? 1.705 27.925 -2.107 1.00 47.25 99 LYS A N 1
ATOM 838 C CA . LYS A 1 99 ? 2.528 27.542 -3.257 1.00 47.25 99 LYS A CA 1
ATOM 839 C C . LYS A 1 99 ? 1.664 27.437 -4.506 1.00 47.25 99 LYS A C 1
ATOM 841 O O . LYS A 1 99 ? 1.265 26.333 -4.857 1.00 47.25 99 LYS A O 1
ATOM 846 N N . GLN A 1 100 ? 1.420 28.581 -5.146 1.00 39.75 100 GLN A N 1
ATOM 847 C CA . GLN A 1 100 ? 1.510 28.826 -6.601 1.00 39.75 100 GLN A CA 1
ATOM 848 C C . GLN A 1 100 ? 0.647 30.036 -7.009 1.00 39.75 100 GLN A C 1
ATOM 850 O O . GLN A 1 100 ? -0.471 30.155 -6.506 1.00 39.75 100 GLN A O 1
ATOM 855 N N . PRO A 1 101 ? 1.048 30.816 -8.029 1.00 48.38 101 PRO A N 1
ATOM 856 C CA . PRO A 1 101 ? 2.394 31.195 -8.475 1.00 48.38 101 PRO A CA 1
ATOM 857 C C . PRO A 1 101 ? 2.877 32.508 -7.833 1.00 48.38 101 PRO A C 1
ATOM 859 O O . PRO A 1 101 ? 2.031 33.360 -7.485 1.00 48.38 101 PRO A O 1
#

Mean predicted aligned error: 16.46 Å

Secondary structure (DSSP, 8-state):
-HHHHHHHHHHHHHHHHHHHHHHHHHHHHHH-TTS--SS-HHHHTHHHH-HHHHHHHHHHHH-HHHHHHHTT--HHHHHHHHHHHHHHHHHHHHHHTT---

Sequence (101 aa):
MVESRIVIRNCVINLTNILLEELEEVLEEERNPEKRVWCREWLTRRESQGASTTLIRELRFEDPKEYRMMLRMTAEKFDYFLGLIILWATLSNQKQCWKQP

Solvent-accessible surface area (backbone atoms only — not comparable to full-atom values): 5974 Å² total; per-residue (Å²): 120,66,68,62,54,54,52,52,50,51,51,51,53,51,52,52,51,56,52,49,54,55,48,50,53,54,49,51,61,68,72,43,66,79,74,59,64,91,59,56,76,76,63,70,44,28,81,84,73,29,66,65,54,53,50,57,54,50,32,51,75,76,37,57,64,61,40,40,56,73,69,72,50,55,69,71,58,51,54,52,52,50,50,53,50,52,52,48,53,57,55,50,55,62,62,52,74,77,69,78,133

Radius of gyration: 25.68 Å; Cα contacts (8 Å, |Δi|>4): 17; chains: 1; bounding box: 45×44×72 Å

Foldseek 3Di:
DVVVVVVVVVVVVVVVVVVVVVVVVVVVVVVPCVVVPPDDPVRVCCVPPNPVVVVLVVCVVPPVPVNCVVVVDDPVVVVVVVVVVVVVVVVVVVVCVPDDD

pLDDT: mean 78.72, std 13.78, range [39.75, 95.56]

Organism: Acanthoscelides obtectus (NCBI:txid200917)